Protein AF-A0A428IUY7-F1 (afdb_monomer)

Secondary structure (DSSP, 8-state):
-------EEEEEEE-----TT---SS-TTSBHHHHHHHTTTT---HHHHHHHHHHHHHH-HHHHHTTTSBGGGS-HHHHHHHHHHHHHHT--SEEEEESTTTT--HHHHHHHHHHHHHHHHTT-EEEEEES-HHHHHHH-SEEEEEETTEEEEEE-HHHHHH-HHHIIIII--

pLDDT: mean 80.99, std 16.18, range [33.81, 97.31]

Structure (mmCIF, N/CA/C/O backbone):
data_AF-A0A428IUY7-F1
#
_entry.id   AF-A0A428IUY7-F1
#
loop_
_atom_site.group_PDB
_atom_site.id
_atom_site.type_symbol
_atom_site.label_atom_id
_atom_site.label_alt_id
_atom_site.label_comp_id
_atom_site.label_asym_id
_atom_site.label_entity_id
_atom_site.label_seq_id
_atom_site.pdbx_PDB_ins_code
_atom_site.Cartn_x
_atom_site.Cartn_y
_atom_site.Cartn_z
_atom_site.occupancy
_atom_site.B_iso_or_equiv
_atom_site.auth_seq_id
_atom_site.auth_comp_id
_atom_site.auth_asym_id
_atom_site.auth_atom_id
_atom_site.pdbx_PDB_model_num
ATOM 1 N N . MET A 1 1 ? -23.616 -13.281 -15.047 1.00 36.38 1 MET A N 1
ATOM 2 C CA . MET A 1 1 ? -23.133 -12.415 -13.948 1.00 36.38 1 MET A CA 1
ATOM 3 C C . MET A 1 1 ? -21.605 -12.428 -13.970 1.00 36.38 1 MET A C 1
ATOM 5 O O . MET A 1 1 ? -21.007 -13.414 -13.558 1.00 36.38 1 MET A O 1
ATOM 9 N N . LEU A 1 2 ? -20.964 -11.413 -14.563 1.00 35.06 2 LEU A N 1
ATOM 10 C CA . LEU A 1 2 ? -19.498 -11.326 -14.635 1.00 35.06 2 LEU A CA 1
ATOM 11 C C . LEU A 1 2 ? -18.947 -11.236 -13.198 1.00 35.06 2 LEU A C 1
ATOM 13 O O . LEU A 1 2 ? -19.168 -10.231 -12.522 1.00 35.06 2 LEU A O 1
ATOM 17 N N . LYS A 1 3 ? -18.259 -12.276 -12.706 1.00 36.41 3 LYS A N 1
ATOM 18 C CA . LYS A 1 3 ? -17.449 -12.181 -11.479 1.00 36.41 3 LYS A CA 1
ATOM 19 C C . LYS A 1 3 ? -16.479 -11.014 -11.690 1.00 36.41 3 LYS A C 1
ATOM 21 O O . LYS A 1 3 ? -15.607 -11.120 -12.549 1.00 36.41 3 LYS A O 1
ATOM 26 N N . ARG A 1 4 ? -16.649 -9.900 -10.962 1.00 39.72 4 ARG A N 1
ATOM 27 C CA . ARG A 1 4 ? -15.692 -8.780 -10.977 1.00 39.72 4 ARG A CA 1
ATOM 28 C C . ARG A 1 4 ? -14.312 -9.358 -10.664 1.00 39.72 4 ARG A C 1
ATOM 30 O O . ARG A 1 4 ? -14.087 -9.826 -9.548 1.00 39.72 4 ARG A O 1
ATOM 37 N N . ARG A 1 5 ? -13.432 -9.403 -11.666 1.00 45.47 5 ARG A N 1
ATOM 38 C CA . ARG A 1 5 ? -12.039 -9.796 -11.468 1.00 45.47 5 ARG A CA 1
ATOM 39 C C . ARG A 1 5 ? -11.384 -8.702 -10.621 1.00 45.47 5 ARG A C 1
ATOM 41 O O . ARG A 1 5 ? -11.596 -7.516 -10.853 1.00 45.47 5 ARG A O 1
ATOM 48 N N . LYS A 1 6 ? -10.710 -9.131 -9.561 1.00 55.44 6 LYS A N 1
ATOM 49 C CA . LYS A 1 6 ? -9.961 -8.294 -8.620 1.00 55.44 6 LYS A CA 1
ATOM 50 C C . LYS A 1 6 ? -8.566 -8.140 -9.220 1.00 55.44 6 LYS A C 1
ATOM 52 O O . LYS A 1 6 ? -8.039 -9.136 -9.704 1.00 55.44 6 LYS A O 1
ATOM 57 N N . HIS A 1 7 ? -8.037 -6.923 -9.270 1.00 58.66 7 HIS A N 1
ATOM 58 C CA . HIS A 1 7 ? -6.831 -6.631 -10.041 1.00 58.66 7 HIS A CA 1
ATOM 59 C C . HIS A 1 7 ? -5.784 -5.922 -9.179 1.00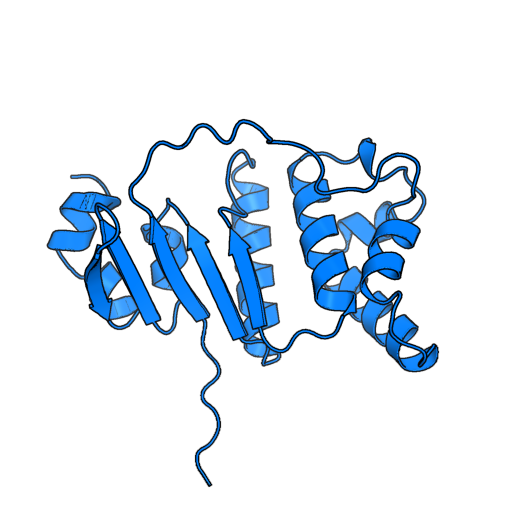 58.66 7 HIS A C 1
ATOM 61 O O . HIS A 1 7 ? -6.091 -4.911 -8.546 1.00 58.66 7 HIS A O 1
ATOM 67 N N . LEU A 1 8 ? -4.553 -6.429 -9.198 1.00 53.41 8 LEU A N 1
ATOM 68 C CA . LEU A 1 8 ? -3.352 -5.631 -8.993 1.00 53.41 8 LEU A CA 1
ATOM 69 C C . LEU A 1 8 ? -2.917 -5.093 -10.359 1.00 53.41 8 LEU A C 1
ATOM 71 O O . LEU A 1 8 ? -2.488 -5.848 -11.237 1.00 53.41 8 LEU A O 1
ATOM 75 N N . LEU A 1 9 ? -3.120 -3.794 -10.547 1.00 62.03 9 LEU A N 1
ATOM 76 C CA . LEU A 1 9 ? -2.702 -3.050 -11.725 1.00 62.03 9 LEU A CA 1
ATOM 77 C C . LEU A 1 9 ? -1.388 -2.348 -11.404 1.00 62.03 9 LEU A C 1
ATOM 79 O O . LEU A 1 9 ? -1.264 -1.746 -10.339 1.00 62.03 9 LEU A O 1
ATOM 83 N N . ILE A 1 10 ? -0.441 -2.374 -12.334 1.00 64.69 10 ILE A N 1
ATOM 84 C CA . ILE A 1 10 ? 0.787 -1.588 -12.212 1.00 64.69 10 ILE A CA 1
ATOM 85 C C . ILE A 1 10 ? 0.861 -0.545 -13.302 1.00 64.69 10 ILE A C 1
ATOM 87 O O . ILE A 1 10 ? 0.644 -0.871 -14.468 1.00 64.69 10 ILE A O 1
ATOM 91 N N . ALA A 1 11 ? 1.278 0.660 -12.933 1.00 60.66 11 ALA A N 1
ATOM 92 C CA . ALA A 1 11 ? 1.907 1.583 -13.864 1.00 60.66 11 ALA A CA 1
ATOM 93 C C . ALA A 1 11 ? 3.395 1.726 -13.508 1.00 60.66 11 ALA A C 1
ATOM 95 O O . ALA A 1 11 ? 3.740 2.209 -12.435 1.00 60.66 11 ALA A O 1
ATOM 96 N N . ILE A 1 12 ? 4.282 1.284 -14.396 1.00 58.91 12 ILE A N 1
ATOM 97 C CA . ILE A 1 12 ? 5.725 1.507 -14.261 1.00 58.91 12 ILE A CA 1
ATOM 98 C C . ILE A 1 12 ? 6.013 2.883 -14.855 1.00 58.91 12 ILE A C 1
ATOM 100 O O . ILE A 1 12 ? 5.704 3.118 -16.025 1.00 58.91 12 ILE A O 1
ATOM 104 N N . LYS A 1 13 ? 6.560 3.798 -14.053 1.00 48.47 13 LYS A N 1
ATOM 105 C CA . LYS A 1 13 ? 6.793 5.195 -14.443 1.00 48.47 13 LYS A CA 1
ATOM 106 C C . LYS A 1 13 ? 8.263 5.411 -14.805 1.00 48.47 13 LYS A C 1
ATOM 108 O O . LYS A 1 13 ? 9.137 5.180 -13.976 1.00 48.47 13 LYS A O 1
ATOM 113 N N . TYR A 1 14 ? 8.535 5.917 -16.009 1.00 38.94 14 TYR A N 1
ATOM 114 C CA . TYR A 1 14 ? 9.860 6.406 -16.406 1.00 38.94 14 TYR A CA 1
ATOM 115 C C . TYR A 1 14 ? 9.909 7.941 -16.348 1.00 38.94 14 TYR A C 1
ATOM 117 O O . TYR A 1 14 ? 9.651 8.616 -17.342 1.00 38.94 14 TYR A O 1
ATOM 125 N N . PHE A 1 15 ? 10.191 8.500 -15.165 1.00 39.31 15 PHE A N 1
ATOM 126 C CA . PHE A 1 15 ? 10.553 9.913 -14.974 1.00 39.31 15 PHE A CA 1
ATOM 127 C C . PHE A 1 15 ? 11.397 10.085 -13.701 1.00 39.31 15 PHE A C 1
ATOM 129 O O . PHE A 1 15 ? 10.990 9.639 -12.633 1.00 39.31 15 PHE A O 1
ATOM 136 N N . ARG A 1 16 ? 12.517 10.821 -13.780 1.00 33.81 16 ARG A N 1
ATOM 137 C CA . ARG A 1 16 ? 13.183 11.406 -12.602 1.00 33.81 16 ARG A CA 1
ATOM 138 C C . ARG A 1 16 ? 12.393 12.635 -12.146 1.00 33.81 16 ARG A C 1
ATOM 140 O O . ARG A 1 16 ? 12.731 13.755 -12.517 1.00 33.81 16 ARG A O 1
ATOM 147 N N . PHE A 1 17 ? 11.333 12.438 -11.372 1.00 36.16 17 PHE A N 1
ATOM 148 C CA . PHE A 1 17 ? 10.839 13.507 -10.507 1.00 36.16 17 PHE A CA 1
ATOM 149 C C . PHE A 1 17 ? 11.642 13.446 -9.206 1.00 36.16 17 PHE A C 1
ATOM 151 O O . PHE A 1 17 ? 11.622 12.432 -8.520 1.00 36.16 17 PHE A O 1
ATOM 158 N N . GLN A 1 18 ? 12.351 14.520 -8.858 1.00 36.91 18 GLN A N 1
ATOM 159 C CA . GLN A 1 18 ? 12.567 14.799 -7.441 1.00 36.91 18 GLN A CA 1
ATOM 160 C C . GLN A 1 18 ? 11.215 15.283 -6.921 1.00 36.91 18 GLN A C 1
ATOM 162 O O . GLN A 1 18 ? 10.769 16.369 -7.293 1.00 36.91 18 GLN A O 1
ATOM 167 N N . ASN A 1 19 ? 10.522 14.457 -6.137 1.00 41.09 19 ASN A N 1
ATOM 168 C CA . ASN A 1 19 ? 9.343 14.921 -5.421 1.00 41.09 19 ASN A CA 1
ATOM 169 C C . ASN A 1 19 ? 9.804 15.994 -4.431 1.00 41.09 19 ASN A C 1
ATOM 171 O O . ASN A 1 19 ? 10.479 15.704 -3.450 1.00 41.09 19 ASN A O 1
ATOM 175 N N . ALA A 1 20 ? 9.443 17.246 -4.708 1.00 34.31 20 ALA A N 1
ATOM 176 C CA . ALA A 1 20 ? 9.730 18.387 -3.844 1.00 34.31 20 ALA A CA 1
ATOM 177 C C . ALA A 1 20 ? 8.834 18.438 -2.588 1.00 34.31 20 ALA A C 1
ATOM 179 O O . ALA A 1 20 ? 8.876 19.420 -1.857 1.00 34.31 20 ALA A O 1
ATOM 180 N N . GLU A 1 21 ? 8.068 17.381 -2.303 1.00 38.38 21 GLU A N 1
ATOM 181 C CA . GLU A 1 21 ? 7.385 17.176 -1.023 1.00 38.38 21 GLU A CA 1
ATOM 182 C C . GLU A 1 21 ? 7.432 15.691 -0.618 1.00 38.38 21 GLU A C 1
ATOM 184 O O . GLU A 1 21 ? 6.417 15.003 -0.529 1.00 38.38 21 GLU A O 1
ATOM 189 N N . GLU A 1 22 ? 8.630 15.167 -0.349 1.00 49.56 22 GLU A N 1
ATOM 190 C CA . GLU A 1 22 ? 8.756 14.081 0.628 1.00 49.56 22 GLU A CA 1
ATOM 191 C C . GLU A 1 22 ? 8.407 14.656 2.001 1.00 49.56 22 GLU A C 1
ATOM 193 O O . GLU A 1 22 ? 9.200 15.369 2.613 1.00 49.56 22 GLU A O 1
ATOM 198 N N . GLY A 1 23 ? 7.202 14.392 2.494 1.00 49.03 23 GLY A N 1
ATOM 199 C CA . GLY A 1 23 ? 6.890 14.720 3.879 1.00 49.03 23 GLY A CA 1
ATOM 200 C C . GLY A 1 23 ? 5.491 15.250 4.081 1.00 49.03 23 GLY A C 1
ATOM 201 O O . GLY A 1 23 ? 5.264 16.460 4.113 1.00 49.03 23 GLY A O 1
ATOM 202 N N . ARG A 1 24 ? 4.574 14.309 4.320 1.00 55.66 24 ARG A N 1
ATOM 203 C CA . ARG A 1 24 ? 3.709 14.273 5.515 1.00 55.66 24 ARG A CA 1
ATOM 204 C C . ARG A 1 24 ? 2.728 13.103 5.391 1.00 55.66 24 ARG A C 1
ATOM 206 O O . ARG A 1 24 ? 1.522 13.272 5.250 1.00 55.66 24 ARG A O 1
ATOM 213 N N . HIS A 1 25 ? 3.256 11.877 5.429 1.00 65.75 25 HIS A N 1
ATOM 214 C CA . HIS A 1 25 ? 2.426 10.665 5.467 1.00 65.75 25 HIS A CA 1
ATOM 215 C C . HIS A 1 25 ? 1.710 10.496 6.811 1.00 65.75 25 HIS A C 1
ATOM 217 O O . HIS A 1 25 ? 0.673 9.838 6.877 1.00 65.75 25 HIS A O 1
ATOM 223 N N . ALA A 1 26 ? 2.210 11.130 7.867 1.00 76.38 26 ALA A N 1
ATOM 224 C CA . ALA A 1 26 ? 1.601 11.185 9.185 1.00 76.38 26 ALA A CA 1
ATOM 225 C C . ALA A 1 26 ? 1.130 12.608 9.503 1.00 76.38 26 ALA A C 1
ATOM 227 O O . ALA A 1 26 ? 1.779 13.582 9.119 1.00 76.38 26 ALA A O 1
ATOM 228 N N . PHE A 1 27 ? 0.023 12.721 10.231 1.00 85.12 27 PHE A N 1
ATOM 229 C CA . PHE A 1 27 ? -0.400 13.967 10.855 1.00 85.12 27 PHE A CA 1
ATOM 230 C C . PHE A 1 27 ? 0.421 14.159 12.140 1.00 85.12 27 PHE A C 1
ATOM 232 O O . PHE A 1 27 ? 0.251 13.363 13.068 1.00 85.12 27 PHE A O 1
ATOM 239 N N . PRO A 1 28 ? 1.341 15.142 12.184 1.00 85.62 28 PRO A N 1
ATOM 240 C CA . PRO A 1 28 ? 2.207 15.360 13.340 1.00 85.62 28 PRO A CA 1
ATOM 241 C C . PRO A 1 28 ? 1.404 15.875 14.537 1.00 85.62 28 PRO A C 1
ATOM 243 O O . PRO A 1 28 ? 0.418 16.592 14.356 1.00 85.62 28 PRO A O 1
ATOM 246 N N . GLY A 1 29 ? 1.822 15.517 15.753 1.00 89.88 29 GLY A N 1
ATOM 247 C CA . GLY A 1 29 ? 1.102 15.868 16.983 1.00 89.88 29 GLY A CA 1
ATOM 248 C C . GLY A 1 29 ? -0.136 15.008 17.248 1.00 89.88 29 GLY A C 1
ATOM 249 O O . GLY A 1 29 ? -0.783 15.182 18.276 1.00 89.88 29 GLY A O 1
ATOM 250 N N . LEU A 1 30 ? -0.449 14.072 16.346 1.00 94.94 30 LEU A N 1
ATOM 251 C CA . LEU A 1 30 ? -1.422 13.011 16.561 1.00 94.94 30 LEU A CA 1
ATOM 252 C C . LEU A 1 30 ? -0.694 11.685 16.755 1.00 94.94 30 LEU A C 1
ATOM 254 O O . LEU A 1 30 ? 0.300 11.378 16.088 1.00 94.94 30 LEU A O 1
ATOM 258 N N . THR A 1 31 ? -1.227 10.861 17.643 1.00 97.31 31 THR A N 1
ATOM 259 C CA . THR A 1 31 ? -0.752 9.499 17.853 1.00 97.31 31 THR A CA 1
ATOM 260 C C . THR A 1 31 ? -0.974 8.630 16.614 1.00 97.31 31 THR A C 1
ATOM 262 O O . THR A 1 31 ? -1.750 8.962 15.707 1.00 97.31 31 THR A O 1
ATOM 265 N N . VAL A 1 32 ? -0.307 7.477 16.567 1.00 96.81 32 VAL A N 1
ATOM 266 C CA . VAL A 1 32 ? -0.558 6.438 15.555 1.00 96.81 32 VAL A CA 1
ATOM 267 C C . VAL A 1 32 ? -2.037 6.042 15.524 1.00 96.81 32 VAL A C 1
ATOM 269 O O . VAL A 1 32 ? -2.620 5.943 14.445 1.00 96.81 32 VAL A O 1
ATOM 272 N N . MET A 1 33 ? -2.662 5.867 16.691 1.00 96.94 33 MET A N 1
ATOM 273 C CA . MET A 1 33 ? -4.088 5.561 16.807 1.00 96.94 33 MET A CA 1
ATOM 274 C C . MET A 1 33 ? -4.957 6.645 16.162 1.00 96.94 33 MET A C 1
ATOM 276 O O . MET A 1 33 ? -5.759 6.343 15.280 1.00 96.94 33 MET A O 1
ATOM 280 N N . GLU A 1 34 ? -4.764 7.904 16.552 1.00 96.12 34 GLU A N 1
ATOM 281 C CA . GLU A 1 34 ? -5.553 9.032 16.039 1.00 96.12 34 GLU A CA 1
ATOM 282 C C . GLU A 1 34 ? -5.371 9.197 14.527 1.00 96.12 34 GLU A C 1
ATOM 284 O O . GLU A 1 34 ? -6.338 9.411 13.794 1.00 96.12 34 GLU A O 1
ATOM 289 N N . ASN A 1 35 ? -4.148 8.996 14.027 1.00 95.19 35 ASN A N 1
ATOM 290 C CA . ASN A 1 35 ? -3.876 8.966 12.593 1.00 95.19 35 ASN A CA 1
ATOM 291 C C . ASN A 1 35 ? -4.709 7.899 11.869 1.00 95.19 35 ASN A C 1
ATOM 293 O O . ASN A 1 35 ? -5.252 8.174 10.799 1.00 95.19 35 ASN A O 1
ATOM 297 N N . LEU A 1 36 ? -4.817 6.685 12.416 1.00 94.94 36 LEU A N 1
ATOM 298 C CA . LEU A 1 36 ? -5.637 5.627 11.819 1.00 94.94 36 LEU A CA 1
ATOM 299 C C . LEU A 1 36 ? -7.125 5.989 11.853 1.00 94.94 36 LEU A C 1
ATOM 301 O O . LEU A 1 36 ? -7.815 5.849 10.840 1.00 94.94 36 LEU A O 1
ATOM 305 N N . GLU A 1 37 ? -7.617 6.498 12.979 1.00 93.88 37 GLU A N 1
ATOM 306 C CA . GLU A 1 37 ? -9.021 6.884 13.151 1.00 93.88 37 GLU A CA 1
ATOM 307 C C . GLU A 1 37 ? -9.462 7.969 12.164 1.00 93.88 37 GLU A C 1
ATOM 309 O O . GLU A 1 37 ? -10.575 7.899 11.631 1.00 93.88 37 GLU A O 1
ATOM 314 N N . MET A 1 38 ? -8.574 8.903 11.811 1.00 91.56 38 MET A N 1
ATOM 315 C CA . MET A 1 38 ? -8.840 9.895 10.765 1.00 91.56 38 MET A CA 1
ATOM 316 C C . MET A 1 38 ? -9.201 9.269 9.413 1.00 91.56 38 MET A C 1
ATOM 318 O O . MET A 1 38 ? -9.999 9.829 8.661 1.00 91.56 38 MET A O 1
ATOM 322 N N . GLY A 1 39 ? -8.668 8.087 9.101 1.00 86.50 39 GLY A N 1
ATOM 323 C CA . GLY A 1 39 ? -8.996 7.356 7.876 1.00 86.50 39 GLY A CA 1
ATOM 324 C C . GLY A 1 39 ? -10.451 6.879 7.807 1.00 86.50 39 GLY A C 1
ATOM 325 O O . GLY A 1 39 ? -10.972 6.623 6.722 1.00 86.50 39 GLY A O 1
ATOM 326 N N . ALA A 1 40 ? -11.129 6.796 8.952 1.00 88.00 40 ALA A N 1
ATOM 327 C CA . ALA A 1 40 ? -12.545 6.462 9.068 1.00 88.00 40 ALA A CA 1
ATOM 328 C C . ALA A 1 40 ? -13.404 7.652 9.532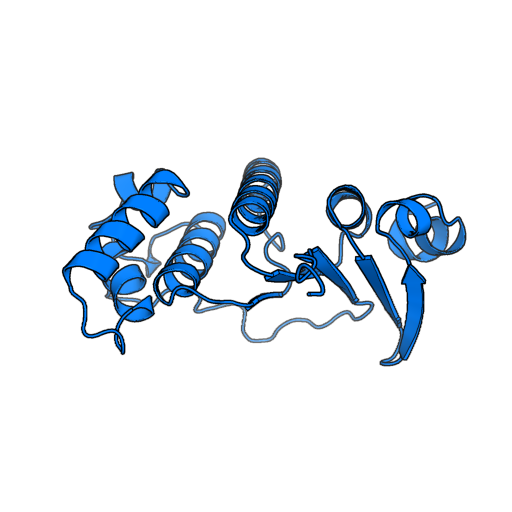 1.00 88.00 40 ALA A C 1
ATOM 330 O O . ALA A 1 40 ? -14.563 7.449 9.889 1.00 88.00 40 ALA A O 1
ATOM 331 N N . PHE A 1 41 ? -12.889 8.888 9.495 1.00 82.88 41 PHE A N 1
ATOM 332 C CA . PHE A 1 41 ? -13.553 10.071 10.062 1.00 82.88 41 PHE A CA 1
ATOM 333 C C . PHE A 1 41 ? -14.990 10.293 9.553 1.00 82.88 41 PHE A C 1
ATOM 335 O O . PHE A 1 41 ? -15.879 10.662 10.315 1.00 82.88 41 PHE A O 1
ATOM 342 N N . LEU A 1 42 ? -15.251 10.017 8.270 1.00 81.75 42 LEU A N 1
ATOM 343 C CA . LEU A 1 42 ? -16.587 10.160 7.673 1.00 81.75 42 LEU A CA 1
ATOM 344 C C . LEU A 1 42 ? -17.526 8.970 7.960 1.00 81.75 42 LEU A C 1
ATOM 346 O O . LEU A 1 42 ? -18.721 9.036 7.658 1.00 81.75 42 LEU A O 1
ATOM 350 N N . LYS A 1 43 ? -17.020 7.867 8.529 1.00 84.12 43 LYS A N 1
ATOM 351 C CA . LYS A 1 43 ? -17.802 6.657 8.816 1.00 84.12 43 LYS A CA 1
ATOM 352 C C . LYS A 1 43 ? -18.455 6.760 10.189 1.00 84.12 43 LYS A C 1
ATOM 354 O O . LYS A 1 43 ? -17.788 6.828 11.214 1.00 84.12 43 LYS A O 1
ATOM 359 N N . LYS A 1 44 ? -19.788 6.684 10.209 1.00 86.12 44 LYS A N 1
ATOM 360 C CA . LYS A 1 44 ? -20.592 6.794 11.439 1.00 86.12 44 LYS A CA 1
ATOM 361 C C . LYS A 1 44 ? -20.706 5.482 12.229 1.00 86.12 44 LYS A C 1
ATOM 363 O O . LYS A 1 44 ? -21.077 5.512 13.399 1.00 86.12 44 LYS A O 1
ATOM 368 N N . ASN A 1 45 ? -20.408 4.336 11.610 1.00 91.56 45 ASN A N 1
ATOM 369 C CA . ASN A 1 45 ? -20.529 3.031 12.258 1.00 91.56 45 ASN A CA 1
ATOM 370 C C . ASN A 1 45 ? -19.298 2.729 13.130 1.00 91.56 45 ASN A C 1
ATOM 372 O O . ASN A 1 45 ? -18.250 2.320 12.632 1.00 91.56 45 ASN A O 1
ATOM 376 N N . ARG A 1 46 ? -19.446 2.912 14.446 1.00 89.44 46 ARG A N 1
ATOM 377 C CA . ARG A 1 46 ? -18.371 2.693 15.426 1.00 89.44 46 ARG A CA 1
ATOM 378 C C . ARG A 1 46 ? -17.912 1.239 15.511 1.00 89.44 46 ARG A C 1
ATOM 380 O O . ARG A 1 46 ? -16.710 1.005 15.601 1.00 89.44 46 ARG A O 1
ATOM 387 N N . GLU A 1 47 ? -18.833 0.279 15.466 1.00 92.25 47 GLU A N 1
ATOM 388 C CA . GLU A 1 47 ? -18.493 -1.148 15.552 1.00 92.25 47 GLU A CA 1
ATOM 389 C C . GLU A 1 47 ? -17.661 -1.585 14.345 1.00 92.25 47 GLU A C 1
ATOM 391 O O . GLU A 1 47 ? -16.627 -2.241 14.488 1.00 92.25 47 GLU A O 1
ATOM 396 N N . GLU A 1 48 ? -18.063 -1.151 13.150 1.00 90.69 48 GLU A N 1
ATOM 397 C CA . GLU A 1 48 ? -17.316 -1.422 11.926 1.00 90.69 48 GLU A CA 1
ATOM 398 C C . GLU A 1 48 ? -15.929 -0.764 11.960 1.00 90.69 48 GLU A C 1
ATOM 400 O O . GLU A 1 48 ? -14.938 -1.392 11.586 1.00 90.69 48 GLU A O 1
ATOM 405 N N . ASN A 1 49 ? -15.835 0.474 12.453 1.00 91.50 49 ASN A N 1
ATOM 406 C CA . ASN A 1 49 ? -14.561 1.179 12.587 1.00 91.50 49 ASN A CA 1
ATOM 407 C C . ASN A 1 49 ? -13.613 0.449 13.549 1.00 91.50 49 ASN A C 1
ATOM 409 O O . ASN A 1 49 ? -12.456 0.225 13.199 1.00 91.50 49 ASN A O 1
ATOM 413 N N . GLN A 1 50 ? -14.096 -0.006 14.708 1.00 93.25 50 GLN A N 1
ATOM 414 C CA . GLN A 1 50 ? -13.287 -0.799 15.640 1.00 93.25 50 GLN A CA 1
ATOM 415 C C . GLN A 1 50 ? -12.853 -2.139 15.036 1.00 93.25 50 GLN A C 1
ATOM 417 O O . GLN A 1 50 ? -11.704 -2.554 15.200 1.00 93.25 50 GLN A O 1
ATOM 422 N N . ALA A 1 51 ? -13.739 -2.820 14.306 1.00 93.19 51 ALA A N 1
ATOM 423 C CA . ALA A 1 51 ? -13.391 -4.055 13.610 1.00 93.19 51 ALA A CA 1
ATOM 424 C C . ALA A 1 51 ? -12.322 -3.819 12.530 1.00 93.19 51 ALA A C 1
ATOM 426 O O . ALA A 1 51 ? -11.406 -4.628 12.375 1.00 93.19 51 ALA A O 1
ATOM 427 N N . ASN A 1 52 ? -12.404 -2.708 11.797 1.00 91.38 52 ASN A N 1
ATOM 428 C CA . ASN A 1 52 ? -11.408 -2.339 10.793 1.00 91.38 52 ASN A CA 1
ATOM 429 C C . ASN A 1 52 ? -10.068 -1.972 11.424 1.00 91.38 52 ASN A C 1
ATOM 431 O O . ASN A 1 52 ? -9.041 -2.434 10.932 1.00 91.38 52 ASN A O 1
ATOM 435 N N . LEU A 1 53 ? -10.075 -1.252 12.544 1.00 95.06 53 LEU A N 1
ATOM 436 C CA . LEU A 1 53 ? -8.871 -0.916 13.296 1.00 95.06 53 LEU A CA 1
ATOM 437 C C . LEU A 1 53 ? -8.123 -2.176 13.752 1.00 95.06 53 LEU A C 1
ATOM 439 O O . LEU A 1 53 ? -6.925 -2.298 13.516 1.00 95.06 53 LEU A O 1
ATOM 443 N N . LYS A 1 54 ? -8.838 -3.170 14.298 1.00 94.88 54 LYS A N 1
ATOM 444 C CA . LYS A 1 54 ? -8.254 -4.479 14.649 1.00 94.88 54 LYS A CA 1
ATOM 445 C C . LYS A 1 54 ? -7.626 -5.173 13.441 1.00 94.88 54 LYS A C 1
ATOM 447 O O . LYS A 1 54 ? -6.528 -5.713 13.539 1.00 94.88 54 LYS A O 1
ATOM 452 N N . LYS A 1 55 ? -8.293 -5.140 12.282 1.00 92.75 55 LYS A N 1
ATOM 453 C CA . LYS A 1 55 ? -7.723 -5.686 11.040 1.00 92.75 55 LYS A CA 1
ATOM 454 C C . LYS A 1 55 ? -6.475 -4.913 10.611 1.00 92.75 55 LYS A C 1
ATOM 456 O O . LYS A 1 55 ? -5.562 -5.518 10.066 1.00 92.75 55 LYS A O 1
ATOM 461 N N . VAL A 1 56 ? -6.442 -3.591 10.779 1.00 93.12 56 VAL A N 1
ATOM 462 C CA . VAL A 1 56 ? -5.263 -2.774 10.459 1.00 93.12 56 VAL A CA 1
ATOM 463 C C . VAL A 1 56 ? -4.105 -3.150 11.377 1.00 93.12 56 VAL A C 1
ATOM 465 O O . VAL A 1 56 ? -3.053 -3.503 10.864 1.00 93.12 56 VAL A O 1
ATOM 468 N N . PHE A 1 57 ? -4.300 -3.205 12.692 1.00 95.00 57 PHE A N 1
ATOM 469 C CA . PHE A 1 57 ? -3.242 -3.622 13.618 1.00 95.00 57 PHE A CA 1
ATOM 470 C C . PHE A 1 57 ? -2.743 -5.045 13.372 1.00 95.00 57 PHE A C 1
ATOM 472 O O . PHE A 1 57 ? -1.539 -5.266 13.323 1.00 95.00 57 PHE A O 1
ATOM 479 N N . SER A 1 58 ? -3.640 -5.983 13.059 1.00 92.44 58 SER A N 1
ATOM 480 C CA . SER A 1 58 ? -3.239 -7.334 12.655 1.00 92.44 58 SER A CA 1
ATOM 481 C C . SER A 1 58 ? -2.380 -7.365 11.383 1.00 92.44 58 SER A C 1
ATOM 483 O O . SER A 1 58 ? -1.627 -8.319 11.209 1.00 92.44 58 SER A O 1
ATOM 485 N N . ARG A 1 59 ? -2.511 -6.379 10.483 1.00 88.69 59 ARG A N 1
ATOM 486 C CA . ARG A 1 59 ? -1.683 -6.262 9.266 1.00 88.69 59 ARG A CA 1
ATOM 487 C C . ARG A 1 59 ? -0.384 -5.502 9.511 1.00 88.69 59 ARG A C 1
ATOM 489 O O . ARG A 1 59 ? 0.602 -5.782 8.846 1.00 88.69 59 ARG A O 1
ATOM 496 N N . PHE A 1 60 ? -0.391 -4.557 10.445 1.00 91.31 60 PHE A N 1
ATOM 497 C CA . PHE A 1 60 ? 0.762 -3.734 10.792 1.00 91.31 60 PHE A CA 1
ATOM 498 C C . PHE A 1 60 ? 1.044 -3.825 12.301 1.00 91.31 60 PHE A C 1
ATOM 500 O O . PHE A 1 60 ? 0.785 -2.859 13.027 1.00 91.31 60 PHE A O 1
ATOM 507 N N . PRO A 1 61 ? 1.585 -4.954 12.802 1.00 91.31 61 PRO A N 1
ATOM 508 C CA . PRO A 1 61 ? 1.817 -5.147 14.237 1.00 91.31 61 PRO A CA 1
ATOM 509 C C . PRO A 1 61 ? 2.698 -4.053 14.852 1.00 91.31 61 PRO A C 1
ATOM 511 O O . PRO A 1 61 ? 2.465 -3.613 15.975 1.00 91.31 61 PRO A O 1
ATOM 514 N N . ARG A 1 62 ? 3.652 -3.520 14.074 1.00 91.06 62 ARG A N 1
ATOM 515 C CA . ARG A 1 62 ? 4.504 -2.388 14.476 1.00 91.06 62 ARG A CA 1
ATOM 516 C C . ARG A 1 62 ? 3.722 -1.123 14.822 1.00 91.06 62 ARG A C 1
ATOM 518 O O . ARG A 1 62 ? 4.131 -0.384 15.714 1.00 91.06 6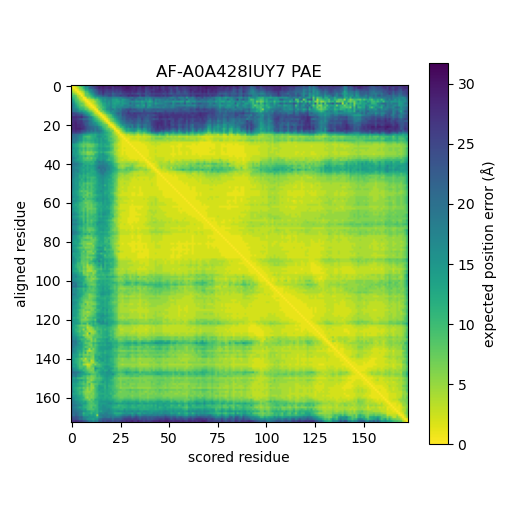2 ARG A O 1
ATOM 525 N N . LEU A 1 63 ? 2.592 -0.878 14.159 1.00 94.38 63 LEU A N 1
ATOM 526 C CA . LEU A 1 63 ? 1.717 0.244 14.499 1.00 94.38 63 LEU A CA 1
ATOM 527 C C . LEU A 1 63 ? 0.946 -0.017 15.797 1.00 94.38 63 LEU A C 1
ATOM 529 O O . LEU A 1 63 ? 0.668 0.927 16.531 1.00 94.38 63 LEU A O 1
ATOM 533 N N . GLU A 1 64 ? 0.615 -1.274 16.105 1.00 96.50 64 GLU A N 1
ATOM 534 C CA . GLU A 1 64 ? -0.070 -1.634 17.352 1.00 96.50 64 GLU A CA 1
ATOM 535 C C . GLU A 1 64 ? 0.844 -1.461 18.567 1.00 96.50 64 GLU A C 1
ATOM 537 O O . GLU A 1 64 ? 0.449 -0.830 19.551 1.00 96.50 64 GLU A O 1
ATOM 542 N N . GLU A 1 65 ? 2.086 -1.942 18.461 1.00 96.38 65 GLU A N 1
ATOM 543 C CA . GLU A 1 65 ? 3.140 -1.758 19.469 1.00 96.38 65 GLU A CA 1
ATOM 544 C C . GLU A 1 65 ? 3.337 -0.274 19.823 1.00 96.38 65 GLU A C 1
ATOM 546 O O . GLU A 1 65 ? 3.643 0.068 20.965 1.00 96.38 65 GLU A O 1
ATOM 551 N N . ARG A 1 66 ? 3.118 0.614 18.846 1.00 96.31 66 ARG A N 1
ATOM 552 C CA . ARG A 1 66 ? 3.371 2.058 18.932 1.00 96.31 66 ARG A CA 1
ATOM 553 C C . ARG A 1 66 ? 2.105 2.904 18.877 1.00 96.31 66 ARG A C 1
ATOM 555 O O . ARG A 1 66 ? 2.176 4.100 18.613 1.00 96.31 66 ARG A O 1
ATOM 562 N N . LYS A 1 67 ? 0.935 2.326 19.157 1.00 97.06 67 LYS A N 1
ATOM 563 C CA . LYS A 1 67 ? -0.365 2.992 18.956 1.00 97.06 67 LYS A CA 1
ATOM 564 C C . LYS A 1 67 ? -0.508 4.360 19.647 1.00 97.06 67 LYS A C 1
ATOM 566 O O . LYS A 1 67 ? -1.219 5.218 19.138 1.00 97.06 67 LYS A O 1
ATOM 571 N N . ASN A 1 68 ? 0.177 4.564 20.776 1.00 97.25 68 ASN A N 1
ATOM 572 C CA . ASN A 1 68 ? 0.135 5.801 21.569 1.00 97.25 68 ASN A CA 1
ATOM 573 C C . ASN A 1 68 ? 1.314 6.753 21.286 1.00 97.25 68 ASN A C 1
ATOM 575 O O . ASN A 1 68 ? 1.409 7.807 21.905 1.00 97.25 68 ASN A O 1
ATOM 579 N N . GLN A 1 69 ? 2.245 6.367 20.413 1.00 96.56 69 GLN A N 1
ATOM 580 C CA . GLN A 1 69 ? 3.397 7.183 20.039 1.00 96.56 69 GLN A CA 1
ATOM 581 C C . GLN A 1 69 ? 2.963 8.275 19.053 1.00 96.56 69 GLN A C 1
ATOM 583 O O . GLN A 1 69 ? 2.088 8.034 18.221 1.00 96.56 69 GLN A O 1
ATOM 588 N N . ASP A 1 70 ? 3.582 9.458 19.120 1.00 95.62 70 ASP A N 1
ATOM 589 C CA . ASP A 1 70 ? 3.395 10.503 18.105 1.00 95.62 70 ASP A CA 1
ATOM 590 C C . ASP A 1 70 ? 3.850 9.977 16.740 1.00 95.62 70 ASP A C 1
ATOM 592 O O . ASP A 1 70 ? 4.994 9.533 16.571 1.00 95.62 70 ASP A O 1
ATOM 596 N N . ALA A 1 71 ? 2.953 10.034 15.760 1.00 93.25 71 ALA A N 1
ATOM 597 C CA . ALA A 1 71 ? 3.191 9.511 14.428 1.00 93.25 71 ALA A CA 1
ATOM 598 C C . ALA A 1 71 ? 4.379 10.180 13.713 1.00 93.25 71 ALA A C 1
ATOM 600 O O . ALA A 1 71 ? 5.019 9.540 12.877 1.00 93.25 71 ALA A O 1
ATOM 601 N N . ALA A 1 72 ? 4.723 11.424 14.064 1.00 90.81 72 ALA A N 1
ATOM 602 C CA . ALA A 1 72 ? 5.883 12.127 13.514 1.00 90.81 72 ALA A CA 1
ATOM 603 C C . ALA A 1 72 ? 7.225 11.489 13.912 1.00 90.81 72 ALA A C 1
ATOM 605 O O . ALA A 1 72 ? 8.226 11.687 13.229 1.00 90.81 72 ALA A O 1
ATOM 606 N N . THR A 1 73 ? 7.251 10.719 15.001 1.00 92.19 73 THR A N 1
ATOM 607 C CA . THR A 1 73 ? 8.474 10.086 15.525 1.00 92.19 73 THR A CA 1
ATOM 608 C C . THR A 1 73 ? 8.715 8.677 14.978 1.00 92.19 73 THR A C 1
ATOM 610 O O . THR A 1 73 ? 9.722 8.048 15.302 1.00 92.19 73 THR A O 1
ATOM 613 N N . LEU A 1 74 ? 7.795 8.162 14.158 1.00 90.75 74 LEU A N 1
ATOM 614 C CA . LEU A 1 74 ? 7.971 6.904 13.438 1.00 90.75 74 LEU A CA 1
ATOM 615 C C . LEU A 1 74 ? 9.075 7.026 12.379 1.00 90.75 74 LEU A C 1
ATOM 617 O O . LEU A 1 74 ? 9.257 8.090 11.783 1.00 90.75 74 LEU A O 1
ATOM 621 N N . SER A 1 75 ? 9.768 5.921 12.094 1.00 87.62 75 SER A N 1
ATOM 622 C CA . SER A 1 75 ? 10.680 5.846 10.945 1.00 87.62 75 SER A CA 1
ATOM 623 C C . SER A 1 75 ? 9.919 6.007 9.623 1.00 87.62 75 SER A C 1
ATOM 625 O O . SER A 1 75 ? 8.714 5.770 9.567 1.00 87.62 75 SER A O 1
ATOM 627 N N . GLY A 1 76 ? 10.608 6.354 8.530 1.00 84.44 76 GLY A N 1
ATOM 628 C CA . GLY A 1 76 ? 9.963 6.533 7.219 1.00 84.44 76 GLY A CA 1
ATOM 629 C C . GLY A 1 76 ? 9.136 5.319 6.766 1.00 84.44 76 GLY A C 1
ATOM 630 O O . GLY A 1 76 ? 8.004 5.477 6.317 1.00 84.44 76 GLY A O 1
ATOM 631 N N . GLY A 1 77 ? 9.642 4.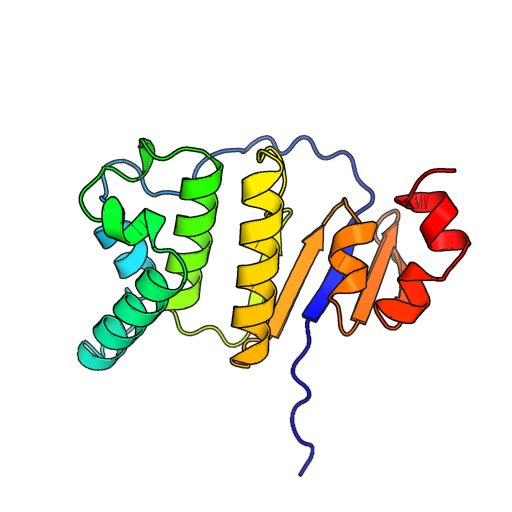098 6.984 1.00 84.25 77 GLY A N 1
ATOM 632 C CA . GLY A 1 77 ? 8.905 2.865 6.673 1.00 84.25 77 GLY A CA 1
ATOM 633 C C . GLY A 1 77 ? 7.641 2.692 7.511 1.00 84.25 77 GLY A C 1
ATOM 634 O O . GLY A 1 77 ? 6.591 2.316 6.998 1.00 84.25 77 GLY A O 1
ATOM 635 N N . GLU A 1 78 ? 7.702 3.044 8.791 1.00 89.38 78 GLU A N 1
ATOM 636 C CA . GLU A 1 78 ? 6.545 2.980 9.685 1.00 89.38 78 GLU A CA 1
ATOM 637 C C . GLU A 1 78 ? 5.524 4.085 9.383 1.00 89.38 78 GLU A C 1
ATOM 639 O O . GLU A 1 78 ? 4.321 3.841 9.455 1.00 89.38 78 GLU A O 1
ATOM 644 N N . GLN A 1 79 ? 5.970 5.280 8.984 1.00 89.50 79 GLN A N 1
ATOM 645 C CA . GLN A 1 79 ? 5.076 6.337 8.502 1.00 89.50 79 GLN A CA 1
ATOM 646 C C . GLN A 1 79 ? 4.348 5.914 7.219 1.00 89.50 79 GLN A C 1
ATOM 648 O O . GLN A 1 79 ? 3.158 6.200 7.065 1.00 89.50 79 GLN A O 1
ATOM 653 N N . GLN A 1 80 ? 5.023 5.180 6.332 1.00 86.69 80 GLN A N 1
ATOM 654 C CA . GLN A 1 80 ? 4.407 4.614 5.133 1.00 86.69 80 GLN A CA 1
ATOM 655 C C . GLN A 1 80 ? 3.350 3.559 5.487 1.00 86.69 80 GLN A C 1
ATOM 657 O O . GLN A 1 80 ? 2.222 3.612 4.986 1.00 86.69 80 GLN A O 1
ATOM 662 N N . MET A 1 81 ? 3.668 2.646 6.411 1.00 89.75 81 MET A N 1
ATOM 663 C CA . MET A 1 81 ? 2.700 1.682 6.948 1.00 89.75 81 MET A CA 1
ATOM 664 C C . MET A 1 81 ? 1.493 2.386 7.573 1.00 89.75 81 MET A C 1
ATOM 666 O O . MET A 1 81 ? 0.355 1.979 7.343 1.00 89.75 81 MET A O 1
ATOM 670 N N . LEU A 1 82 ? 1.718 3.469 8.321 1.00 92.75 82 LEU A N 1
ATOM 671 C CA . LEU A 1 82 ? 0.653 4.266 8.923 1.00 92.75 82 LEU A CA 1
ATOM 672 C C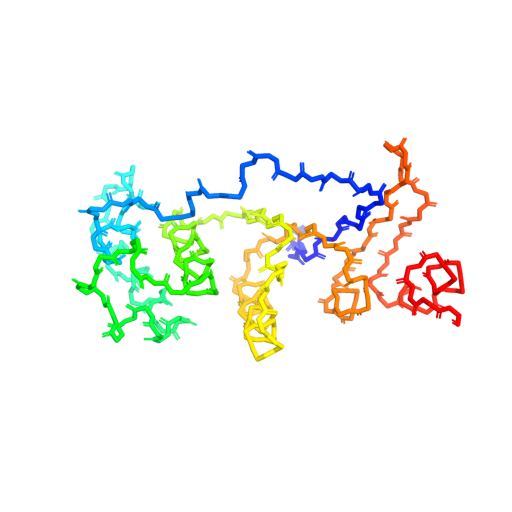 . LEU A 1 82 ? -0.252 4.905 7.866 1.00 92.75 82 LEU A C 1
ATOM 674 O O . LEU A 1 82 ? -1.476 4.849 7.996 1.00 92.75 82 LEU A O 1
ATOM 678 N N . ALA A 1 83 ? 0.314 5.463 6.796 1.00 89.94 83 ALA A N 1
ATOM 679 C CA . ALA A 1 83 ? -0.475 6.004 5.693 1.00 89.94 83 ALA A CA 1
ATOM 680 C C . ALA A 1 83 ? -1.321 4.925 5.000 1.00 89.94 83 ALA A C 1
ATOM 682 O O . ALA A 1 83 ? -2.506 5.155 4.738 1.00 89.94 83 ALA A O 1
ATOM 683 N N . MET A 1 84 ? -0.759 3.735 4.765 1.00 89.50 84 MET A N 1
ATOM 684 C CA . MET A 1 84 ? -1.504 2.595 4.218 1.00 89.50 84 MET A CA 1
ATOM 685 C C . MET A 1 84 ? -2.616 2.137 5.168 1.00 89.50 84 MET A C 1
ATOM 687 O O . MET A 1 84 ? -3.761 1.966 4.745 1.00 89.50 84 MET A O 1
ATOM 691 N N . GLY A 1 85 ? -2.313 1.985 6.459 1.00 92.56 85 GLY A N 1
ATOM 692 C CA . GLY A 1 85 ? -3.288 1.634 7.489 1.00 92.56 85 GLY A CA 1
ATOM 693 C C . GLY A 1 85 ? -4.440 2.634 7.545 1.00 92.56 85 GLY A C 1
ATOM 694 O O . GLY A 1 85 ? -5.606 2.236 7.515 1.00 92.56 85 GLY A O 1
ATOM 695 N N . ARG A 1 86 ? -4.130 3.933 7.516 1.00 92.94 86 ARG A N 1
ATOM 696 C CA . ARG A 1 86 ? -5.121 5.013 7.475 1.00 92.94 86 ARG A CA 1
ATOM 697 C C . ARG A 1 86 ? -5.991 4.933 6.221 1.00 92.94 86 ARG A C 1
ATOM 699 O O . ARG A 1 86 ? -7.208 5.050 6.321 1.00 92.94 86 ARG A O 1
ATOM 706 N N . ALA A 1 87 ? -5.414 4.672 5.049 1.00 90.00 87 ALA A N 1
ATOM 707 C CA . ALA A 1 87 ? -6.197 4.491 3.826 1.00 90.00 87 ALA A CA 1
ATOM 708 C C . ALA A 1 87 ? -7.170 3.301 3.933 1.00 90.00 87 ALA A C 1
ATOM 710 O O . ALA A 1 87 ? -8.329 3.404 3.521 1.00 90.00 87 ALA A O 1
ATOM 711 N N . LEU A 1 88 ? -6.742 2.191 4.542 1.00 90.56 88 LEU A N 1
ATOM 712 C CA . LEU A 1 88 ? -7.569 0.992 4.722 1.00 90.56 88 LEU A CA 1
ATOM 713 C C . LEU A 1 88 ? -8.742 1.187 5.691 1.00 90.56 88 LEU A C 1
ATOM 715 O O . LEU A 1 88 ? -9.766 0.515 5.536 1.00 90.56 88 LEU A O 1
ATOM 719 N N . MET A 1 89 ? -8.640 2.117 6.643 1.00 92.38 89 MET A N 1
ATOM 720 C CA . MET A 1 89 ? -9.730 2.438 7.577 1.00 92.38 89 MET A CA 1
ATOM 721 C C . MET A 1 89 ? -10.998 2.937 6.866 1.00 92.38 89 MET A C 1
ATOM 723 O O . MET A 1 89 ? -12.112 2.694 7.337 1.00 92.38 89 MET A O 1
ATOM 727 N N . SER A 1 90 ? -10.852 3.523 5.674 1.00 87.81 90 SER A N 1
ATOM 728 C CA . SER A 1 90 ? -11.970 3.948 4.822 1.00 87.81 90 SER A CA 1
ATOM 729 C C . SER A 1 90 ? -12.698 2.794 4.112 1.00 87.81 90 SER A C 1
ATOM 731 O O . SER A 1 90 ? -13.699 3.023 3.430 1.00 87.81 90 SER A O 1
ATOM 733 N N . THR A 1 91 ? -12.240 1.543 4.271 1.00 88.69 91 THR A N 1
ATOM 734 C CA . THR A 1 91 ? -12.718 0.358 3.528 1.00 88.69 91 THR A CA 1
ATOM 735 C C . THR A 1 91 ? -12.752 0.586 2.008 1.00 88.69 91 THR A C 1
ATOM 737 O O . THR A 1 91 ? -13.815 0.487 1.384 1.00 88.69 91 THR A O 1
ATOM 740 N N . PRO A 1 92 ? -11.610 0.938 1.392 1.00 87.19 92 PRO A N 1
ATOM 741 C CA . PRO A 1 92 ? -11.577 1.357 0.000 1.00 87.19 92 PRO A CA 1
ATOM 742 C C . PRO A 1 92 ? -11.883 0.192 -0.946 1.00 87.19 92 PRO A C 1
ATOM 744 O O . PRO A 1 92 ? -11.523 -0.957 -0.698 1.00 87.19 92 PRO A O 1
ATOM 747 N N . LYS A 1 93 ? -12.510 0.498 -2.087 1.00 85.69 93 LYS A N 1
ATOM 748 C CA . LYS A 1 93 ? -12.652 -0.459 -3.202 1.00 85.69 93 LYS A CA 1
ATOM 749 C C . LYS A 1 93 ? -11.417 -0.477 -4.112 1.00 85.69 93 LYS A C 1
ATOM 751 O O . LYS A 1 93 ? -11.164 -1.487 -4.767 1.00 85.69 93 LYS A O 1
ATOM 756 N N . LEU A 1 94 ? -10.683 0.636 -4.140 1.00 86.56 94 LEU A N 1
ATOM 757 C CA . LEU A 1 94 ? -9.454 0.857 -4.894 1.00 86.56 94 LEU A CA 1
ATOM 758 C C . LEU A 1 94 ? -8.443 1.564 -3.987 1.00 86.56 94 LEU A C 1
ATOM 760 O O . LEU A 1 94 ? -8.770 2.599 -3.410 1.00 86.56 94 LEU A O 1
ATOM 764 N N . LEU A 1 95 ? -7.240 1.012 -3.886 1.00 87.50 95 LEU A N 1
ATOM 765 C CA . LEU A 1 95 ? -6.099 1.611 -3.207 1.00 87.50 95 LEU A CA 1
ATOM 766 C C . LEU A 1 95 ? -5.073 2.044 -4.259 1.00 87.50 95 LEU A C 1
ATOM 768 O O . LEU A 1 95 ? -4.655 1.227 -5.078 1.00 87.50 95 LEU A O 1
ATOM 772 N N . LEU A 1 96 ? -4.701 3.322 -4.243 1.00 87.50 96 LEU A N 1
ATOM 773 C CA . LEU A 1 96 ? -3.648 3.882 -5.089 1.00 87.50 96 LEU A CA 1
ATOM 774 C C . LEU A 1 96 ? -2.378 4.005 -4.251 1.00 87.50 96 LEU A C 1
ATOM 776 O O . LEU A 1 96 ? -2.426 4.601 -3.175 1.00 87.50 96 LEU A O 1
ATOM 780 N N . LEU A 1 97 ? -1.273 3.442 -4.725 1.00 87.25 97 LEU A N 1
ATOM 781 C CA . LEU A 1 97 ? 0.021 3.500 -4.050 1.00 87.25 97 LEU A CA 1
ATOM 782 C C . LEU A 1 97 ? 1.049 4.071 -5.020 1.00 87.25 97 LEU A C 1
ATOM 784 O O . LEU A 1 97 ? 1.263 3.487 -6.080 1.00 87.25 97 LEU A O 1
ATOM 788 N N . ASP A 1 98 ? 1.651 5.200 -4.656 1.00 84.69 98 ASP A N 1
ATOM 789 C CA . ASP A 1 98 ? 2.693 5.858 -5.442 1.00 84.69 98 ASP A CA 1
ATOM 790 C C . ASP A 1 98 ? 4.049 5.635 -4.773 1.00 84.69 98 ASP A C 1
ATOM 792 O O . ASP A 1 98 ? 4.258 6.083 -3.647 1.00 84.69 98 ASP A O 1
ATOM 796 N N . GLU A 1 99 ? 4.905 4.853 -5.432 1.00 84.88 99 GLU A N 1
ATOM 797 C CA . GLU A 1 99 ? 6.267 4.497 -5.019 1.00 84.88 99 GLU A CA 1
ATOM 798 C C . GLU A 1 99 ? 6.397 4.095 -3.531 1.00 84.88 99 GLU A C 1
ATOM 800 O O . GLU A 1 99 ? 7.249 4.617 -2.807 1.00 84.88 99 GLU A O 1
ATOM 805 N N . PRO A 1 100 ? 5.572 3.151 -3.025 1.00 82.56 100 PRO A N 1
ATOM 806 C CA . PRO A 1 100 ? 5.500 2.859 -1.594 1.00 82.56 100 PRO A CA 1
ATOM 807 C C . PRO A 1 100 ? 6.771 2.231 -1.012 1.00 82.56 100 PRO A C 1
ATOM 809 O O . PRO A 1 100 ? 6.881 2.133 0.209 1.00 82.56 100 PRO A O 1
ATOM 812 N N . SER A 1 101 ? 7.700 1.766 -1.851 1.00 82.75 101 SER A N 1
ATOM 813 C CA . SER A 1 101 ? 8.978 1.199 -1.416 1.00 82.75 101 SER A CA 1
ATOM 814 C C . SER A 1 101 ? 10.157 2.181 -1.474 1.00 82.75 101 SER A C 1
ATOM 816 O O . SER A 1 101 ? 11.255 1.830 -1.026 1.00 82.75 101 SER A O 1
ATOM 818 N N . MET A 1 102 ? 9.959 3.396 -2.001 1.00 81.56 102 MET A N 1
ATOM 819 C CA . MET A 1 102 ? 11.034 4.372 -2.198 1.00 81.56 102 MET A CA 1
ATOM 820 C C . MET A 1 102 ? 11.674 4.786 -0.865 1.00 81.56 102 MET A C 1
ATOM 822 O O . MET A 1 102 ? 10.994 5.064 0.118 1.00 81.56 102 MET A O 1
ATOM 826 N N . GLY A 1 103 ? 13.011 4.804 -0.826 1.00 77.25 103 GLY A N 1
ATOM 827 C CA . GLY A 1 103 ? 13.784 5.241 0.343 1.00 77.25 103 GLY A CA 1
ATOM 828 C C . GLY A 1 103 ? 13.779 4.273 1.535 1.00 77.25 103 GLY A C 1
ATOM 829 O O . GLY A 1 103 ? 14.387 4.572 2.563 1.00 77.25 103 GLY A O 1
ATOM 830 N N . LEU A 1 104 ? 13.131 3.107 1.422 1.00 81.81 104 LEU A N 1
ATOM 831 C CA . LEU A 1 104 ? 13.035 2.138 2.512 1.00 81.81 104 LEU A CA 1
ATOM 832 C C . LEU A 1 104 ? 14.190 1.130 2.512 1.00 81.81 104 LEU A C 1
ATOM 834 O O . LEU A 1 104 ? 14.700 0.714 1.472 1.00 81.81 104 LEU A O 1
ATOM 838 N N . ALA A 1 105 ? 14.568 0.675 3.710 1.00 83.38 105 ALA A N 1
ATOM 839 C CA . ALA A 1 105 ? 15.517 -0.424 3.855 1.00 83.38 105 ALA A CA 1
ATOM 840 C C . ALA A 1 105 ? 14.944 -1.729 3.253 1.00 83.38 105 ALA A C 1
ATOM 842 O O . ALA A 1 105 ? 13.731 -1.946 3.321 1.00 83.38 105 ALA A O 1
ATOM 843 N N . PRO A 1 106 ? 15.787 -2.647 2.733 1.00 82.44 106 PRO A N 1
ATOM 844 C CA . PRO A 1 106 ? 15.332 -3.845 2.018 1.00 82.44 106 PRO A CA 1
ATOM 845 C C . PRO A 1 106 ? 14.292 -4.701 2.751 1.00 82.44 106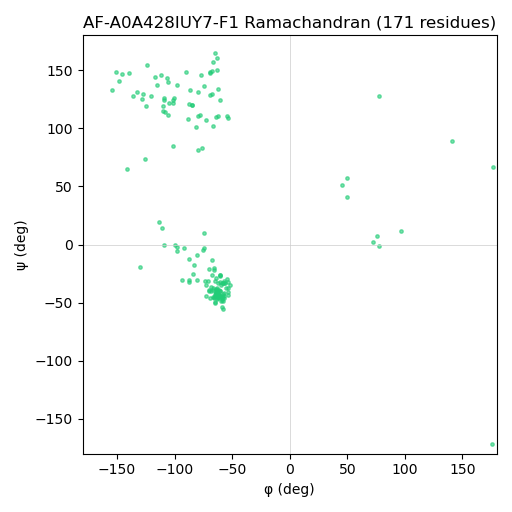 PRO A C 1
ATOM 847 O O . PRO A 1 106 ? 13.403 -5.256 2.107 1.00 82.44 106 PRO A O 1
ATOM 850 N N . ILE A 1 107 ? 14.382 -4.784 4.083 1.00 83.56 107 ILE A N 1
ATOM 851 C CA . ILE A 1 107 ? 13.434 -5.538 4.912 1.00 83.56 107 ILE A CA 1
ATOM 852 C C . ILE A 1 107 ? 12.010 -4.966 4.837 1.00 83.56 107 ILE A C 1
ATOM 854 O O . ILE A 1 107 ? 11.059 -5.718 4.645 1.00 83.56 107 ILE A O 1
ATOM 858 N N . PHE A 1 108 ? 11.868 -3.638 4.882 1.00 81.75 108 PHE A N 1
ATOM 859 C CA . PHE A 1 108 ? 10.571 -2.966 4.805 1.00 81.75 108 PHE A CA 1
ATOM 860 C C . PHE A 1 108 ? 9.962 -3.053 3.409 1.00 81.75 108 PHE A C 1
ATOM 862 O O . PHE A 1 108 ? 8.746 -3.136 3.276 1.00 81.75 108 PHE A O 1
ATOM 869 N N . ILE A 1 109 ? 10.793 -3.083 2.361 1.00 84.44 109 ILE A N 1
ATOM 870 C CA . ILE A 1 109 ? 10.310 -3.273 0.988 1.00 84.44 109 ILE A CA 1
ATOM 871 C C . ILE A 1 109 ? 9.542 -4.594 0.882 1.00 84.44 109 ILE A C 1
ATOM 873 O O . ILE A 1 109 ? 8.435 -4.614 0.349 1.00 84.44 109 ILE A O 1
ATOM 877 N N . GLN A 1 110 ? 10.113 -5.691 1.391 1.00 85.56 110 GLN A N 1
ATOM 878 C CA . GLN A 1 110 ? 9.458 -7.000 1.340 1.00 85.56 110 GLN A CA 1
ATOM 879 C C . GLN A 1 110 ? 8.141 -6.997 2.123 1.00 85.56 110 GLN A C 1
ATOM 881 O O . GLN A 1 110 ? 7.117 -7.425 1.597 1.00 85.56 110 GLN A O 1
ATOM 886 N N . GLU A 1 111 ? 8.158 -6.435 3.332 1.00 86.06 111 GLU A N 1
ATOM 887 C CA . GLU A 1 111 ? 6.979 -6.332 4.193 1.00 86.06 111 GLU A CA 1
ATOM 888 C C . GLU A 1 111 ? 5.834 -5.556 3.516 1.00 86.06 111 GLU A C 1
ATOM 890 O O . GLU A 1 111 ? 4.693 -6.017 3.498 1.00 86.06 111 GLU A O 1
ATOM 895 N N . ILE A 1 112 ? 6.134 -4.426 2.865 1.00 85.56 112 ILE A N 1
ATOM 896 C CA . ILE A 1 112 ? 5.148 -3.640 2.107 1.00 85.56 112 ILE A CA 1
ATOM 897 C C . ILE A 1 112 ? 4.536 -4.460 0.962 1.00 85.56 112 ILE A C 1
ATOM 899 O O . ILE A 1 112 ? 3.317 -4.441 0.779 1.00 85.56 112 ILE A O 1
ATOM 903 N N . PHE A 1 113 ? 5.341 -5.209 0.203 1.00 87.12 113 PHE A N 1
ATOM 904 C CA . PHE A 1 113 ? 4.833 -6.042 -0.893 1.00 87.12 113 PHE A CA 1
ATOM 905 C C . PHE A 1 113 ? 3.960 -7.206 -0.408 1.00 87.12 113 PHE A C 1
ATOM 907 O O . PHE A 1 113 ? 2.950 -7.519 -1.047 1.00 87.12 113 PHE A O 1
ATOM 914 N N . ASP A 1 114 ? 4.304 -7.828 0.718 1.00 88.88 114 ASP A N 1
ATOM 915 C CA . ASP A 1 114 ? 3.492 -8.889 1.322 1.00 88.88 114 ASP A CA 1
ATOM 916 C C . ASP A 1 114 ? 2.131 -8.338 1.773 1.00 88.88 114 ASP A C 1
ATOM 918 O O . ASP A 1 114 ? 1.079 -8.902 1.452 1.00 88.88 114 ASP A O 1
ATOM 922 N N . ILE A 1 115 ? 2.131 -7.156 2.395 1.00 88.06 115 ILE A N 1
ATOM 923 C CA . ILE A 1 115 ? 0.913 -6.441 2.793 1.00 88.06 115 ILE A CA 1
ATOM 924 C C . ILE A 1 115 ? 0.046 -6.094 1.576 1.00 88.06 115 ILE A C 1
ATOM 926 O O . ILE A 1 115 ? -1.173 -6.280 1.616 1.00 88.06 115 ILE A O 1
ATOM 930 N N . ILE A 1 116 ? 0.640 -5.618 0.478 1.00 89.06 116 ILE A N 1
ATOM 931 C CA . ILE A 1 116 ? -0.087 -5.300 -0.763 1.00 89.06 116 ILE A CA 1
ATOM 932 C C . ILE A 1 116 ? -0.785 -6.542 -1.325 1.00 89.06 116 ILE A C 1
ATOM 934 O O . ILE A 1 116 ? -1.963 -6.477 -1.694 1.00 89.06 116 ILE A O 1
ATOM 938 N N . GLN A 1 117 ? -0.094 -7.682 -1.360 1.00 89.44 117 GLN A N 1
ATOM 939 C CA . GLN A 1 117 ? -0.684 -8.942 -1.810 1.00 89.44 117 GLN A CA 1
ATOM 940 C C . GLN A 1 117 ? -1.838 -9.378 -0.903 1.00 89.44 117 GLN A C 1
ATOM 942 O O . GLN A 1 117 ? -2.884 -9.805 -1.392 1.00 89.44 117 GLN A O 1
ATOM 947 N N . ASP A 1 118 ? -1.696 -9.238 0.411 1.00 88.88 118 ASP A N 1
ATOM 948 C CA . ASP A 1 118 ? -2.755 -9.600 1.353 1.00 88.88 118 ASP A CA 1
ATOM 949 C C . ASP A 1 118 ? -3.977 -8.677 1.256 1.00 88.88 118 ASP A C 1
ATOM 951 O O . ASP A 1 118 ? -5.117 -9.150 1.313 1.00 88.88 118 ASP A O 1
ATOM 955 N N . ILE A 1 119 ? -3.770 -7.379 1.020 1.00 87.31 119 ILE A N 1
ATOM 956 C CA . ILE A 1 119 ? -4.836 -6.416 0.698 1.00 87.31 119 ILE A CA 1
ATOM 957 C C . ILE A 1 119 ? -5.583 -6.853 -0.574 1.00 87.31 119 ILE A C 1
ATOM 959 O O . ILE A 1 119 ? -6.821 -6.877 -0.591 1.00 87.31 119 ILE A O 1
ATOM 963 N N . GLN A 1 120 ? -4.852 -7.257 -1.617 1.00 86.56 120 GLN A N 1
ATOM 964 C CA . GLN A 1 120 ? -5.432 -7.738 -2.875 1.00 86.56 120 GLN A CA 1
ATOM 965 C C . GLN A 1 120 ? -6.258 -9.018 -2.675 1.00 86.56 120 GLN A C 1
ATOM 967 O O . GLN A 1 120 ? -7.408 -9.086 -3.130 1.00 86.56 120 GLN A O 1
ATOM 972 N N . LYS A 1 121 ? -5.743 -9.998 -1.916 1.00 86.81 121 LYS A N 1
ATOM 973 C CA . LYS A 1 121 ? -6.449 -11.261 -1.611 1.00 86.81 121 LYS A CA 1
ATOM 974 C C . LYS A 1 121 ? -7.791 -11.013 -0.919 1.00 86.81 121 LYS A C 1
ATOM 976 O O . LYS A 1 121 ? -8.773 -11.717 -1.171 1.00 86.81 121 LYS A O 1
ATOM 981 N N . GLN A 1 122 ? -7.872 -9.965 -0.103 1.00 82.31 122 GLN A N 1
ATOM 982 C CA . GLN A 1 122 ? -9.096 -9.555 0.591 1.00 82.31 122 GLN A CA 1
ATOM 983 C C . GLN A 1 122 ? -10.119 -8.859 -0.322 1.00 82.31 122 GLN A C 1
ATOM 985 O O . GLN A 1 122 ? -11.258 -8.622 0.079 1.00 82.31 122 GLN A O 1
ATOM 990 N N . GLY A 1 123 ? -9.774 -8.618 -1.588 1.00 83.44 123 GLY A N 1
ATOM 991 C CA . GLY A 1 123 ? -10.682 -8.123 -2.617 1.00 83.44 123 GLY A CA 1
ATOM 992 C C . GLY A 1 123 ? -10.648 -6.622 -2.851 1.00 83.44 123 GLY A C 1
ATOM 993 O O . GLY A 1 123 ? -11.517 -6.122 -3.567 1.00 83.44 123 GLY A O 1
ATOM 994 N N . ILE A 1 124 ? -9.663 -5.927 -2.289 1.00 87.25 124 ILE A N 1
ATOM 995 C CA . ILE A 1 124 ? -9.389 -4.527 -2.603 1.00 87.25 124 ILE A CA 1
ATOM 996 C C . ILE A 1 124 ? -8.606 -4.493 -3.920 1.00 87.25 124 ILE A C 1
ATOM 998 O O . ILE A 1 124 ? -7.645 -5.236 -4.100 1.00 87.25 124 ILE A O 1
ATOM 1002 N N . THR A 1 125 ? -9.035 -3.655 -4.864 1.00 87.94 125 THR A N 1
ATOM 1003 C CA . THR A 1 125 ? -8.259 -3.420 -6.092 1.00 87.94 125 THR A CA 1
ATOM 1004 C C . THR A 1 125 ? -7.072 -2.540 -5.734 1.00 87.94 125 THR A C 1
ATOM 1006 O O . THR A 1 125 ? -7.251 -1.564 -5.009 1.00 87.94 125 THR A O 1
ATOM 1009 N N . VAL A 1 126 ? -5.882 -2.850 -6.232 1.00 88.44 126 VAL A N 1
ATOM 1010 C CA . VAL A 1 126 ? -4.687 -2.041 -5.970 1.00 88.44 126 VAL A CA 1
ATOM 1011 C C . VAL A 1 126 ? -4.139 -1.553 -7.304 1.00 88.44 126 VAL A C 1
ATOM 1013 O O . VAL A 1 126 ? -3.952 -2.350 -8.221 1.00 88.44 126 VAL A O 1
ATOM 1016 N N . LEU A 1 127 ? -3.913 -0.246 -7.42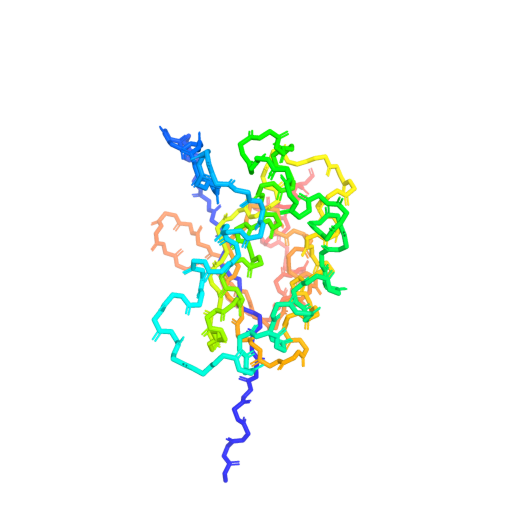2 1.00 89.44 127 LEU A N 1
ATOM 1017 C CA . LEU A 1 127 ? -3.109 0.342 -8.489 1.00 89.44 127 LEU A CA 1
ATOM 1018 C C . LEU A 1 127 ? -1.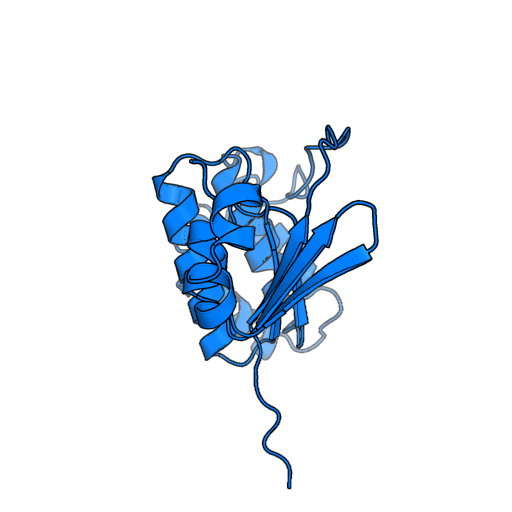801 0.815 -7.865 1.00 89.44 127 LEU A C 1
ATOM 1020 O O . LEU A 1 127 ? -1.797 1.715 -7.026 1.00 89.44 127 LEU A O 1
ATOM 1024 N N . LEU A 1 128 ? -0.716 0.171 -8.267 1.00 88.75 128 LEU A N 1
ATOM 1025 C CA . LEU A 1 128 ? 0.618 0.399 -7.746 1.00 88.75 128 LEU A CA 1
ATOM 1026 C C . LEU A 1 128 ? 1.465 1.094 -8.811 1.00 88.75 128 LEU A C 1
ATOM 1028 O O . LEU A 1 128 ? 1.556 0.623 -9.945 1.00 88.75 128 LEU A O 1
ATOM 1032 N N . ILE A 1 129 ? 2.065 2.219 -8.451 1.00 87.38 129 ILE A N 1
ATOM 1033 C CA . ILE A 1 129 ? 3.045 2.925 -9.268 1.00 87.38 129 ILE A CA 1
ATOM 1034 C C . ILE A 1 129 ? 4.410 2.645 -8.653 1.00 87.38 129 ILE A C 1
ATOM 1036 O O . ILE A 1 129 ? 4.612 2.899 -7.470 1.00 87.38 129 ILE A O 1
ATOM 1040 N N . GLU A 1 130 ? 5.323 2.068 -9.429 1.00 83.81 130 GLU A N 1
ATOM 1041 C CA . GLU A 1 130 ? 6.647 1.673 -8.944 1.00 83.81 130 GLU A CA 1
ATOM 1042 C C . GLU A 1 130 ? 7.711 1.835 -10.029 1.00 83.81 130 GLU A C 1
ATOM 1044 O O . GLU A 1 130 ? 7.450 1.611 -11.216 1.00 83.81 130 GLU A O 1
ATOM 1049 N N . GLN A 1 131 ? 8.928 2.178 -9.607 1.00 77.50 131 GLN A N 1
ATOM 1050 C CA . GLN A 1 131 ? 10.099 2.228 -10.490 1.00 77.50 131 GLN A CA 1
ATOM 1051 C C . GLN A 1 131 ? 10.780 0.857 -10.579 1.00 77.50 131 GLN A C 1
ATOM 1053 O O 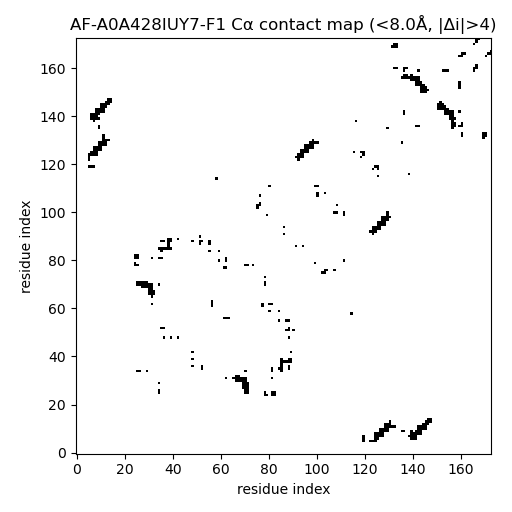. GLN A 1 131 ? 11.312 0.482 -11.625 1.00 77.50 131 GLN A O 1
ATOM 1058 N N . ASN A 1 132 ? 10.733 0.065 -9.500 1.00 76.25 132 ASN A N 1
ATOM 1059 C CA . ASN A 1 132 ? 11.316 -1.275 -9.474 1.00 76.25 132 ASN A CA 1
ATOM 1060 C C . ASN A 1 132 ? 10.391 -2.298 -10.150 1.00 76.25 132 ASN A C 1
ATOM 1062 O O . ASN A 1 132 ? 9.665 -3.047 -9.490 1.00 76.25 132 ASN A O 1
ATOM 1066 N N . ALA A 1 133 ? 10.449 -2.343 -11.482 1.00 77.62 133 ALA A N 1
ATOM 1067 C CA . ALA A 1 133 ? 9.613 -3.204 -12.314 1.00 77.62 133 ALA A CA 1
ATOM 1068 C C . ALA A 1 133 ? 9.740 -4.706 -11.974 1.00 77.62 133 ALA A C 1
ATOM 1070 O O . ALA A 1 133 ? 8.747 -5.428 -12.032 1.00 77.62 133 ALA A O 1
ATOM 1071 N N . ASN A 1 134 ? 10.918 -5.185 -11.557 1.00 78.75 134 ASN A N 1
ATOM 1072 C CA . ASN A 1 134 ? 11.158 -6.608 -11.269 1.00 78.75 134 ASN A CA 1
ATOM 1073 C C . ASN A 1 134 ? 10.218 -7.160 -10.190 1.00 78.75 134 ASN A C 1
ATOM 1075 O O . ASN A 1 134 ? 9.522 -8.154 -10.401 1.00 78.75 134 ASN A O 1
ATOM 1079 N N . LYS A 1 135 ? 10.206 -6.517 -9.017 1.00 79.06 135 LYS A N 1
ATOM 1080 C CA . LYS A 1 135 ? 9.449 -7.009 -7.854 1.00 79.06 135 LYS A CA 1
ATOM 1081 C C . LYS A 1 135 ? 7.948 -6.883 -8.065 1.00 79.06 135 LYS A C 1
ATOM 1083 O O . LYS A 1 135 ? 7.186 -7.778 -7.713 1.00 79.06 135 LYS A O 1
ATOM 1088 N N . VAL A 1 136 ? 7.537 -5.771 -8.662 1.00 82.56 136 VAL A N 1
ATOM 1089 C CA . VAL A 1 136 ? 6.128 -5.434 -8.821 1.00 82.56 136 VAL A CA 1
ATOM 1090 C C . VAL A 1 136 ? 5.476 -6.316 -9.891 1.00 82.56 136 VAL A C 1
ATOM 1092 O O . VAL A 1 136 ? 4.406 -6.881 -9.650 1.00 82.56 136 VAL A O 1
ATOM 1095 N N . LEU A 1 137 ? 6.132 -6.531 -11.039 1.00 86.44 137 LEU A N 1
ATOM 1096 C CA . LEU A 1 137 ? 5.587 -7.364 -12.119 1.00 86.44 137 LEU A CA 1
ATOM 1097 C C . LEU A 1 137 ? 5.372 -8.816 -11.683 1.00 86.44 137 LEU A C 1
ATOM 1099 O O . LEU A 1 137 ? 4.397 -9.436 -12.106 1.00 86.44 137 LEU A O 1
ATOM 1103 N N . ALA A 1 138 ? 6.224 -9.337 -10.795 1.00 83.81 138 ALA A N 1
ATOM 1104 C CA . ALA A 1 138 ? 6.123 -10.704 -10.289 1.00 83.81 138 ALA A CA 1
ATOM 1105 C C . ALA A 1 138 ? 4.803 -10.987 -9.549 1.00 83.81 138 ALA A C 1
ATOM 1107 O O . ALA A 1 138 ? 4.296 -12.107 -9.608 1.00 83.81 138 ALA A O 1
ATOM 1108 N N . ILE A 1 139 ? 4.235 -9.983 -8.877 1.00 83.88 139 ILE A N 1
ATOM 1109 C CA . ILE A 1 139 ? 3.028 -10.147 -8.053 1.00 83.88 139 ILE A CA 1
ATOM 1110 C C . ILE A 1 139 ? 1.741 -9.692 -8.750 1.00 83.88 139 ILE A C 1
ATOM 1112 O O . ILE A 1 139 ? 0.665 -9.785 -8.165 1.00 83.88 139 ILE A O 1
ATOM 1116 N N . SER A 1 140 ? 1.828 -9.193 -9.985 1.00 87.44 140 SER A N 1
ATOM 1117 C CA . SER A 1 140 ? 0.752 -8.399 -10.582 1.00 87.44 140 SER A CA 1
ATOM 1118 C C . SER A 1 140 ? -0.075 -9.107 -11.634 1.00 87.44 140 SER A C 1
ATOM 1120 O O . SER A 1 140 ? 0.434 -9.788 -12.523 1.00 87.44 140 SER A O 1
ATOM 1122 N N . ASP A 1 141 ? -1.381 -8.853 -11.574 1.00 88.94 141 ASP A N 1
ATOM 1123 C CA . ASP A 1 141 ? -2.348 -9.380 -12.531 1.00 88.94 141 ASP A CA 1
ATOM 1124 C C . ASP A 1 141 ? -2.169 -8.722 -13.906 1.00 88.94 141 ASP A C 1
ATOM 1126 O O . ASP A 1 141 ? -2.274 -9.383 -14.942 1.00 88.94 141 ASP A O 1
ATOM 1130 N N . ARG A 1 142 ? -1.891 -7.412 -13.924 1.00 91.25 142 ARG A N 1
ATOM 1131 C CA . ARG A 1 142 ? -1.691 -6.629 -15.147 1.00 91.25 142 ARG A CA 1
ATOM 1132 C C . ARG A 1 142 ? -0.688 -5.505 -14.922 1.00 91.25 142 ARG A C 1
ATOM 1134 O O . ARG A 1 142 ? -0.733 -4.837 -13.893 1.00 91.25 142 ARG A O 1
ATOM 1141 N N . GLY A 1 143 ? 0.164 -5.257 -15.907 1.00 90.62 143 GLY A N 1
ATOM 1142 C CA . GLY A 1 143 ? 1.087 -4.131 -15.908 1.00 90.62 143 GLY A CA 1
ATOM 1143 C C . GLY A 1 143 ? 0.920 -3.246 -17.136 1.00 90.62 143 GLY A C 1
ATOM 1144 O O . GLY A 1 143 ? 0.462 -3.679 -18.198 1.00 90.62 143 GLY A O 1
ATOM 1145 N N . TYR A 1 144 ? 1.308 -1.994 -16.956 1.00 89.31 144 TYR A N 1
ATOM 1146 C CA . TYR A 1 144 ? 1.415 -0.973 -17.980 1.00 89.31 144 TYR A CA 1
ATOM 1147 C C . TYR A 1 144 ? 2.766 -0.291 -17.812 1.00 89.31 144 TYR A C 1
ATOM 1149 O O . TYR A 1 144 ? 3.139 0.098 -16.705 1.00 89.31 144 TYR A O 1
ATOM 1157 N N . VAL A 1 145 ? 3.492 -0.150 -18.909 1.00 84.62 145 VAL A N 1
ATOM 1158 C CA . VAL A 1 145 ? 4.771 0.554 -18.953 1.00 84.62 145 VAL A CA 1
ATOM 1159 C C . VAL A 1 145 ? 4.518 1.930 -19.540 1.00 84.62 145 VAL A C 1
ATOM 1161 O O . VAL A 1 145 ? 3.999 2.033 -20.654 1.00 84.62 145 VAL A O 1
ATOM 1164 N N . LEU A 1 146 ? 4.852 2.973 -18.784 1.00 83.94 146 LEU A N 1
ATOM 1165 C CA . LEU A 1 146 ? 4.617 4.359 -19.160 1.00 83.94 146 LEU A CA 1
ATOM 1166 C C . LEU A 1 146 ? 5.941 5.067 -19.472 1.00 83.94 146 LEU A C 1
ATOM 1168 O O . LEU A 1 146 ? 6.786 5.238 -18.594 1.00 83.94 146 LEU A O 1
ATOM 1172 N N . GLU A 1 147 ? 6.072 5.551 -20.704 1.00 77.94 147 GLU A N 1
ATOM 1173 C CA . GLU A 1 147 ? 7.224 6.315 -21.185 1.00 77.94 147 GLU A CA 1
ATOM 1174 C C . GLU A 1 147 ? 6.735 7.616 -21.829 1.00 77.94 147 GLU A C 1
ATOM 1176 O O . GLU A 1 147 ? 5.842 7.612 -22.680 1.00 77.94 147 GLU A O 1
ATOM 1181 N N . THR A 1 148 ? 7.259 8.756 -21.366 1.00 80.75 148 THR A N 1
ATOM 1182 C CA . THR A 1 148 ? 6.921 10.096 -21.892 1.00 80.75 148 THR A CA 1
ATOM 1183 C C . THR A 1 148 ? 5.402 10.341 -21.993 1.00 80.75 148 THR A C 1
ATOM 1185 O O . THR A 1 148 ? 4.889 10.889 -22.967 1.00 80.75 148 THR A O 1
ATOM 1188 N N . GLY A 1 149 ? 4.656 9.895 -20.975 1.00 79.94 149 GLY A N 1
ATOM 1189 C CA . GLY A 1 149 ? 3.199 10.060 -20.890 1.00 79.94 149 GLY A CA 1
ATOM 1190 C C . GLY A 1 149 ? 2.381 9.119 -21.782 1.00 79.94 149 GLY A C 1
ATOM 1191 O O . GLY A 1 149 ? 1.163 9.274 -21.864 1.00 79.94 149 GLY A O 1
ATOM 1192 N N . LYS A 1 150 ? 3.012 8.139 -22.437 1.00 81.62 150 LYS A N 1
ATOM 1193 C CA . LYS A 1 150 ? 2.346 7.139 -23.280 1.00 81.62 150 LYS A CA 1
ATOM 1194 C C . LYS A 1 150 ? 2.548 5.740 -22.717 1.00 81.62 150 LYS A C 1
ATOM 1196 O O . LYS A 1 150 ? 3.605 5.419 -22.186 1.00 81.62 150 LYS A O 1
ATOM 1201 N N . ILE A 1 151 ? 1.528 4.896 -22.856 1.00 87.00 151 ILE A N 1
ATOM 1202 C CA . ILE A 1 151 ? 1.655 3.467 -22.562 1.00 87.00 151 ILE A CA 1
ATOM 1203 C C . ILE A 1 151 ? 2.381 2.830 -23.744 1.00 87.00 151 ILE A C 1
ATOM 1205 O O . ILE A 1 151 ? 1.827 2.776 -24.841 1.00 87.00 151 ILE A O 1
ATOM 1209 N N . VAL A 1 152 ? 3.612 2.377 -23.520 1.00 85.25 152 VAL A N 1
ATOM 1210 C CA . VAL A 1 152 ? 4.445 1.749 -24.557 1.00 85.25 152 VAL A CA 1
ATOM 1211 C C . VAL A 1 152 ? 4.309 0.231 -24.567 1.00 85.25 152 VAL A C 1
ATOM 1213 O O . VAL A 1 152 ? 4.373 -0.376 -25.629 1.00 85.25 152 VAL A O 1
ATOM 1216 N N . LEU A 1 153 ? 4.044 -0.383 -23.409 1.00 86.44 153 LEU A N 1
ATOM 1217 C CA . LEU A 1 153 ? 3.791 -1.819 -23.276 1.00 86.44 153 LEU A CA 1
ATOM 1218 C C . LEU A 1 153 ? 2.661 -2.065 -22.276 1.00 86.44 153 LEU A C 1
ATOM 1220 O O . LEU A 1 153 ? 2.495 -1.335 -21.297 1.00 86.44 153 LEU A O 1
ATOM 1224 N N . SER A 1 154 ? 1.884 -3.120 -22.504 1.00 90.31 154 SER A N 1
ATOM 1225 C CA . SER A 1 154 ? 0.888 -3.591 -21.544 1.00 90.31 154 SER A CA 1
ATOM 1226 C C . SER A 1 154 ? 0.680 -5.090 -21.687 1.00 90.31 154 SER A C 1
ATOM 1228 O O . SER A 1 154 ? 0.787 -5.630 -22.785 1.00 90.31 154 SER A O 1
ATOM 1230 N N . GLY A 1 155 ? 0.369 -5.754 -20.582 1.00 90.69 155 GLY A N 1
ATOM 1231 C CA . GLY A 1 155 ? 0.195 -7.200 -20.547 1.00 90.69 155 GLY A CA 1
ATOM 1232 C C . GLY A 1 155 ? -0.047 -7.683 -19.127 1.00 90.69 155 GLY A C 1
ATOM 1233 O O . GLY A 1 155 ? -0.236 -6.887 -18.203 1.00 90.69 155 GLY A O 1
ATOM 1234 N N . THR A 1 156 ? -0.051 -8.991 -18.934 1.00 91.62 156 THR A N 1
ATOM 1235 C CA . THR A 1 156 ? 0.025 -9.579 -17.593 1.00 91.62 156 THR A CA 1
ATOM 1236 C C . THR A 1 156 ? 1.390 -9.295 -16.963 1.00 91.62 156 THR A C 1
ATOM 1238 O O . THR A 1 156 ? 2.376 -9.073 -17.668 1.00 91.62 156 THR A O 1
ATOM 1241 N N . GLY A 1 157 ? 1.477 -9.332 -15.628 1.00 87.62 157 GLY A N 1
ATOM 1242 C CA . GLY A 1 157 ? 2.764 -9.188 -14.937 1.00 87.62 157 GLY A CA 1
ATOM 1243 C C . GLY A 1 157 ? 3.800 -10.215 -15.412 1.00 87.62 157 GLY A C 1
ATOM 1244 O O . GLY A 1 157 ? 4.957 -9.870 -15.631 1.00 87.62 157 GLY A O 1
ATOM 1245 N N . LYS A 1 158 ? 3.358 -11.450 -15.689 1.00 87.88 158 LYS A N 1
ATOM 1246 C CA . LYS A 1 158 ? 4.201 -12.536 -16.216 1.00 87.88 158 LYS A CA 1
ATOM 1247 C C . LYS A 1 158 ? 4.736 -12.254 -17.619 1.00 87.88 158 LYS A C 1
ATOM 1249 O O . LYS A 1 158 ? 5.933 -12.398 -17.836 1.00 87.88 158 LYS A O 1
ATOM 1254 N N . GLU A 1 159 ? 3.870 -11.846 -18.548 1.00 90.12 159 GLU A N 1
ATOM 1255 C CA . GLU A 1 159 ? 4.278 -11.507 -19.921 1.00 90.12 159 GLU A CA 1
ATOM 1256 C C . GLU A 1 159 ? 5.309 -10.377 -19.909 1.00 90.12 159 GLU A C 1
ATOM 1258 O O . GLU A 1 159 ? 6.377 -10.504 -20.507 1.00 90.12 159 GLU A O 1
ATOM 1263 N N . LEU A 1 160 ? 5.034 -9.310 -19.154 1.00 87.75 160 LEU A N 1
ATOM 1264 C CA . LEU A 1 160 ? 5.933 -8.164 -19.058 1.00 87.75 160 LEU A CA 1
ATOM 1265 C C . LEU A 1 160 ? 7.251 -8.510 -18.356 1.00 87.75 160 LEU A C 1
ATOM 1267 O O . LEU A 1 160 ? 8.296 -8.073 -18.818 1.00 87.75 160 LEU A O 1
ATOM 1271 N N . ALA A 1 161 ? 7.243 -9.334 -17.305 1.00 85.12 161 ALA A N 1
ATOM 1272 C CA . ALA A 1 161 ? 8.475 -9.786 -16.649 1.00 85.12 161 ALA A CA 1
ATOM 1273 C C . ALA A 1 161 ? 9.365 -10.637 -17.577 1.00 85.12 161 ALA A C 1
ATOM 1275 O O . ALA A 1 161 ? 10.587 -10.649 -17.429 1.00 85.12 161 ALA A O 1
ATOM 1276 N N . SER A 1 162 ? 8.758 -11.347 -18.534 1.00 86.06 162 SER A N 1
ATOM 1277 C CA . SER A 1 162 ? 9.471 -12.141 -19.542 1.00 86.06 162 SER A CA 1
ATOM 1278 C C . SER A 1 162 ? 9.875 -11.360 -20.798 1.00 86.06 162 SER A C 1
ATOM 1280 O O . SER A 1 162 ? 10.678 -11.865 -21.578 1.00 86.06 162 SER A O 1
ATOM 1282 N N . SER A 1 163 ? 9.347 -10.147 -21.004 1.00 84.00 163 SER A N 1
ATOM 1283 C CA . SER A 1 163 ? 9.640 -9.339 -22.193 1.00 84.00 163 SER A CA 1
ATOM 1284 C C . SER A 1 163 ? 11.085 -8.839 -22.172 1.00 84.00 163 SER A C 1
ATOM 1286 O O . SER A 1 163 ? 11.547 -8.224 -21.208 1.00 84.00 163 SER A O 1
ATOM 1288 N N . GLU A 1 164 ? 11.799 -9.071 -23.272 1.00 81.38 164 GLU A N 1
ATOM 1289 C CA . GLU A 1 164 ? 13.162 -8.578 -23.458 1.00 81.38 164 GLU A CA 1
ATOM 1290 C C . GLU A 1 164 ? 13.211 -7.042 -23.514 1.00 81.38 164 GLU A C 1
ATOM 1292 O O . GLU A 1 164 ? 14.168 -6.439 -23.034 1.00 81.38 164 GLU A O 1
ATOM 1297 N N . GLU A 1 165 ? 12.157 -6.400 -24.025 1.00 77.19 165 GLU A N 1
ATOM 1298 C CA . GLU A 1 165 ? 12.021 -4.939 -24.073 1.00 77.19 165 GLU A CA 1
ATOM 1299 C C . GLU A 1 165 ? 11.899 -4.362 -22.659 1.00 77.19 165 GLU A C 1
ATOM 1301 O O . GLU A 1 165 ? 12.607 -3.417 -22.314 1.00 77.19 165 GLU A O 1
ATOM 1306 N N . VAL A 1 166 ? 11.073 -4.980 -21.805 1.00 78.44 166 VAL A N 1
ATOM 1307 C CA . VAL A 1 166 ? 10.950 -4.594 -20.388 1.00 78.44 166 VAL A CA 1
ATOM 1308 C C . VAL A 1 166 ? 12.259 -4.846 -19.647 1.00 78.44 166 VAL A C 1
ATOM 1310 O O . VAL A 1 166 ? 12.700 -3.990 -18.879 1.00 78.44 166 VAL A O 1
ATOM 1313 N N . ARG A 1 167 ? 12.921 -5.983 -19.898 1.00 75.94 167 ARG A N 1
ATOM 1314 C CA . ARG A 1 167 ? 14.224 -6.294 -19.292 1.00 75.94 167 ARG A CA 1
ATOM 1315 C C . ARG A 1 167 ? 15.285 -5.257 -19.645 1.00 75.94 167 ARG A C 1
ATOM 1317 O O . ARG A 1 167 ? 15.940 -4.746 -18.740 1.00 75.94 167 ARG A O 1
ATOM 1324 N N . LYS A 1 168 ? 15.415 -4.914 -20.929 1.00 73.44 168 LYS A N 1
ATOM 1325 C CA . LYS A 1 168 ? 16.374 -3.912 -21.419 1.00 73.44 168 LYS A CA 1
ATOM 1326 C C . LYS A 1 168 ? 16.078 -2.514 -20.878 1.00 73.44 168 LYS A C 1
ATOM 1328 O O . LYS A 1 168 ? 17.009 -1.811 -20.504 1.00 73.44 168 LYS A O 1
ATOM 1333 N N . ALA A 1 169 ? 14.807 -2.119 -20.825 1.00 68.19 169 ALA A N 1
ATOM 1334 C CA . ALA A 1 169 ? 14.422 -0.769 -20.420 1.00 68.19 169 ALA A CA 1
ATOM 1335 C C . ALA A 1 169 ? 14.394 -0.556 -18.892 1.00 68.19 169 ALA A C 1
ATOM 1337 O O . ALA A 1 169 ? 14.670 0.553 -18.440 1.00 68.19 169 ALA A O 1
ATOM 1338 N N . TYR A 1 170 ? 14.088 -1.589 -18.092 1.00 64.19 170 TYR A N 1
ATOM 1339 C CA . TYR A 1 170 ? 13.805 -1.429 -16.654 1.00 64.19 170 TYR A CA 1
ATOM 1340 C C . TYR A 1 170 ? 14.576 -2.365 -15.718 1.00 64.19 170 TYR A C 1
ATOM 1342 O O . TYR A 1 170 ? 14.637 -2.085 -14.522 1.00 64.19 170 TYR A O 1
ATOM 1350 N N . LEU A 1 171 ? 15.119 -3.487 -16.204 1.00 62.28 171 LEU A N 1
ATOM 1351 C CA . LEU A 1 171 ? 15.681 -4.536 -15.335 1.00 62.28 171 LEU A CA 1
ATOM 1352 C C . LEU A 1 171 ? 17.211 -4.637 -15.388 1.00 62.28 171 LEU A C 1
ATOM 1354 O O . LEU A 1 171 ? 17.772 -5.437 -14.644 1.00 62.28 171 LEU A O 1
ATOM 1358 N N . GLY A 1 172 ? 17.859 -3.800 -16.205 1.00 53.59 172 GLY A N 1
ATOM 1359 C CA . GLY A 1 172 ? 19.307 -3.794 -16.398 1.00 53.59 172 GLY A CA 1
ATOM 1360 C C . GLY A 1 172 ? 19.768 -4.935 -17.309 1.00 53.59 172 GLY A C 1
ATOM 1361 O O . GLY A 1 172 ? 19.419 -6.098 -17.102 1.00 53.59 172 GLY A O 1
ATOM 1362 N N . GLY A 1 173 ? 20.535 -4.579 -18.341 1.00 41.56 173 GLY A N 1
ATOM 1363 C CA . GLY A 1 173 ? 21.463 -5.507 -18.989 1.00 41.56 173 GLY A CA 1
ATOM 1364 C C . GLY A 1 173 ? 22.698 -5.711 -18.126 1.00 41.56 173 GLY A C 1
ATOM 1365 O O . GLY A 1 173 ? 23.064 -4.750 -17.411 1.00 41.56 173 GLY A O 1
#

Radius of gyration: 17.22 Å; Cα contacts (8 Å, |Δi|>4): 256; chains: 1; bounding box: 45×31×46 Å

Sequence (173 aa):
MLKRRKHLLIAIKYFRFQNAEEGRHAFPGLTVMENLEMGAFLKKNREENQANLKKVFSRFPRLEERKNQDAATLSGGEQQMLAMGRALMSTPKLLLLDEPSMGLAPIFIQEIFDIIQDIQKQGITVLLIEQNANKVLAISDRGYVLETGKIVLSGTGKELASSEEVRKAYLGG

Mean predicted aligned error: 7.74 Å

Foldseek 3Di:
DPPPDAFAEEEEDPDPDPPPDPDDLDDFPDFLQVLQVLLCVVPPDPVLLVVLLVVLCVLVVVSVVRRGPGLVPDDPLVSLSSSVSSPCSVVALEAEEEASCPPDDPVSNVSVLVSVLVCSVVRRHYYYYHLQLQSSLVSGQKYFYDDPNDGPDIDRSVVLNPDPVNCPPRVHD

InterPro domains:
  IPR003439 ABC transporter-like, ATP-binding domain [PF00005] (22-101)
  IPR003439 ABC transporter-like, ATP-binding domain [PS50893] (3-173)
  IPR017871 ABC transporter-like, conserved site [PS00211] (74-88)
  IPR027417 P-loop containing nucleoside triphosphate hydrolase [G3DSA:3.40.50.300] (5-173)
  IPR027417 P-loop containing nucleoside triphosphate hydrolase [SSF52540] (21-171)
  IPR052156 Branched-Chain Amino Acid Transport ATP-binding Protein LivF [PTHR43820] (22-172)

Solvent-accessible surface area (backbone atoms only — not comparable to full-atom values): 9701 Å² total; per-residue (Å²): 132,84,75,80,80,72,41,38,37,33,44,34,60,65,72,93,69,82,70,92,71,83,80,71,64,43,58,66,91,30,27,37,47,56,46,31,50,58,30,29,65,91,57,84,55,61,69,60,49,53,55,42,50,53,54,38,32,76,73,37,55,72,53,53,82,38,29,84,38,49,28,65,78,46,54,73,60,53,23,48,52,47,37,52,41,11,54,53,42,54,65,52,69,63,46,81,40,75,45,83,53,68,98,43,58,74,70,54,37,52,52,52,53,53,50,50,52,53,47,39,74,75,59,29,25,35,40,39,33,36,70,64,46,67,70,54,24,75,77,26,62,28,34,32,35,34,50,90,93,36,79,79,46,73,43,37,7,65,59,46,68,68,31,66,66,48,33,60,75,60,62,62,123

Organism: Streptococcus oralis (NCBI:txid1303)

Nearest PDB structures (foldseek):
  1ji0-assembly1_A  TM=9.390E-01  e=6.214E-18  Thermotoga maritima
  4p33-assembly1_A  TM=8.239E-01  e=1.132E-12  Escherichia coli K-12
  5x40-assembly1_B  TM=8.920E-01  e=4.550E-10  Rhodobacter capsulatus
  7nnu-assembly1_B  TM=8.550E-01  e=4.184E-09  Lactobacillus delbrueckii subsp. bulgaricus ATCC 11842 = JCM 1002
  8bms-assembly1_B  TM=8.471E-01  e=3.940E-09  Lactobacillus delbrueckii subsp. bulgaricus ATCC 11842 = JCM 1002